Protein AF-A0A4Q7P2C9-F1 (afdb_monomer_lite)

pLDDT: mean 81.49, std 16.79, range [36.19, 97.12]

Organism: NCBI:txid323412

Radius of gyration: 29.13 Å; chains: 1; bounding box: 60×35×83 Å

Foldseek 3Di:
DDDDPVVVVVVVVPDPDDDPVVVVVVLVVLVVLLVVLVVVLVVLVVVLVVLVVVLVCCCVVPPLLVVLVVLLVVLVVVLVVLVVCVVVVVDDPVVSVVSNVVSVVSNVVSVVVSVVSVVVSVVVNVVSVVVSVVSVVVSVVSVVVND

Structure (mmCIF, N/CA/C/O backbone):
data_AF-A0A4Q7P2C9-F1
#
_entry.id   AF-A0A4Q7P2C9-F1
#
loop_
_atom_site.group_PDB
_atom_site.id
_atom_site.type_symbol
_atom_site.label_atom_id
_atom_site.label_alt_id
_atom_site.label_comp_id
_atom_site.label_asym_id
_atom_site.label_entity_id
_atom_site.label_seq_id
_atom_site.pdbx_PDB_ins_code
_atom_site.Cartn_x
_atom_site.Cartn_y
_atom_site.Cartn_z
_atom_site.occupancy
_atom_site.B_iso_or_equiv
_atom_site.auth_seq_id
_atom_site.auth_comp_id
_atom_site.auth_asym_id
_atom_site.auth_atom_id
_atom_site.pdbx_PDB_model_num
ATOM 1 N N . MET A 1 1 ? 14.763 21.920 -29.738 1.00 38.19 1 MET A N 1
ATOM 2 C CA . MET A 1 1 ? 14.327 21.147 -30.923 1.00 38.19 1 MET A CA 1
ATOM 3 C C . MET A 1 1 ? 14.133 19.699 -30.497 1.00 38.19 1 MET A C 1
ATOM 5 O O . MET A 1 1 ? 15.029 19.154 -29.870 1.00 38.19 1 MET A O 1
ATOM 9 N N . LYS A 1 2 ? 12.946 19.122 -30.722 1.00 36.19 2 LYS A N 1
ATOM 10 C CA . LYS A 1 2 ? 12.620 17.730 -30.372 1.00 36.19 2 LYS A CA 1
ATOM 11 C C . LYS A 1 2 ? 13.052 16.835 -31.535 1.00 36.19 2 LYS A C 1
ATOM 13 O O . LYS A 1 2 ? 12.416 16.868 -32.583 1.00 36.19 2 LYS A O 1
ATOM 18 N N . THR A 1 3 ? 14.133 16.081 -31.387 1.00 41.72 3 THR A N 1
ATOM 19 C CA . THR A 1 3 ? 14.557 15.103 -32.396 1.00 41.72 3 THR A CA 1
ATOM 20 C C . THR A 1 3 ? 13.682 13.856 -32.283 1.00 41.72 3 THR A C 1
ATOM 22 O O . THR A 1 3 ? 13.719 13.124 -31.296 1.00 41.72 3 THR A O 1
ATOM 25 N N . ASN A 1 4 ? 12.839 13.659 -33.297 1.00 37.62 4 ASN A N 1
ATOM 26 C CA . ASN A 1 4 ? 11.970 12.503 -33.463 1.00 37.62 4 ASN A CA 1
ATOM 27 C C . ASN A 1 4 ? 12.809 11.237 -33.699 1.00 37.62 4 ASN A C 1
ATOM 29 O O . ASN A 1 4 ? 13.407 11.069 -34.759 1.00 37.62 4 ASN A O 1
ATOM 33 N N . ILE A 1 5 ? 12.763 10.308 -32.742 1.00 45.94 5 ILE A N 1
ATOM 34 C CA . ILE A 1 5 ? 13.332 8.945 -32.815 1.00 45.94 5 ILE A CA 1
ATOM 35 C C . ILE A 1 5 ? 12.775 8.142 -34.015 1.00 45.94 5 ILE A C 1
ATOM 37 O O . ILE A 1 5 ? 13.352 7.139 -34.426 1.00 45.94 5 ILE A O 1
ATOM 41 N N . ALA A 1 6 ? 11.699 8.623 -34.646 1.00 43.41 6 ALA A N 1
ATOM 42 C CA . ALA A 1 6 ? 11.119 8.046 -35.855 1.00 43.41 6 ALA A CA 1
ATOM 43 C C . ALA A 1 6 ? 12.080 8.001 -37.063 1.00 43.41 6 ALA A C 1
ATOM 45 O O . ALA A 1 6 ? 11.909 7.147 -37.928 1.00 43.41 6 ALA A O 1
ATOM 46 N N . PHE A 1 7 ? 13.114 8.852 -37.121 1.00 37.78 7 PHE A N 1
ATOM 47 C CA . PHE A 1 7 ? 14.040 8.870 -38.265 1.00 37.78 7 PHE A CA 1
ATOM 48 C C . PHE A 1 7 ? 15.089 7.752 -38.263 1.00 37.78 7 PHE A C 1
ATOM 50 O O . PHE A 1 7 ? 15.592 7.406 -39.327 1.00 37.78 7 PHE A O 1
ATOM 57 N N . ILE A 1 8 ? 15.376 7.128 -37.117 1.00 48.22 8 ILE A N 1
ATOM 58 C CA . ILE A 1 8 ? 16.307 5.986 -37.073 1.00 48.22 8 ILE A CA 1
ATOM 59 C C . ILE A 1 8 ? 15.609 4.709 -37.564 1.00 48.22 8 ILE A C 1
ATOM 61 O O . ILE A 1 8 ? 16.234 3.847 -38.172 1.00 48.22 8 ILE A O 1
ATOM 65 N N . VAL A 1 9 ? 14.290 4.612 -37.372 1.00 43.66 9 VAL A N 1
ATOM 66 C CA . VAL A 1 9 ? 13.509 3.440 -37.793 1.00 43.66 9 VAL A CA 1
ATOM 67 C C . VAL A 1 9 ? 13.262 3.434 -39.308 1.00 43.66 9 VAL A C 1
ATOM 69 O O . VAL A 1 9 ? 13.217 2.364 -39.903 1.00 43.66 9 VAL A O 1
ATOM 72 N N . LEU A 1 10 ? 13.176 4.603 -39.957 1.00 40.53 10 LEU A N 1
ATOM 73 C CA . LEU A 1 10 ? 12.931 4.687 -41.405 1.00 40.53 10 LEU A CA 1
ATOM 74 C C . LEU A 1 10 ? 14.182 4.424 -42.268 1.00 40.53 10 LEU A C 1
ATOM 76 O O . LEU A 1 10 ? 14.052 4.015 -43.420 1.00 40.53 10 LEU A O 1
ATOM 80 N N . GLY A 1 11 ? 15.386 4.642 -41.726 1.00 40.75 11 GLY A N 1
ATOM 81 C CA . GLY A 1 11 ? 16.646 4.457 -42.459 1.00 40.75 11 GLY A CA 1
ATOM 82 C C . GLY A 1 11 ? 17.039 2.994 -42.694 1.00 40.75 11 GLY A C 1
ATOM 83 O O . GLY A 1 11 ? 17.827 2.710 -43.588 1.00 40.75 11 GLY A O 1
ATOM 84 N N . ILE A 1 12 ? 16.472 2.056 -41.929 1.00 50.62 12 ILE A N 1
ATOM 85 C CA . ILE A 1 12 ? 16.859 0.634 -41.970 1.00 50.62 12 ILE A CA 1
ATOM 86 C C . ILE A 1 12 ? 16.021 -0.158 -42.991 1.00 50.62 12 ILE A C 1
ATOM 88 O O . ILE A 1 12 ? 16.454 -1.195 -43.484 1.00 50.62 12 ILE A O 1
ATOM 92 N N . THR A 1 13 ? 14.852 0.346 -43.394 1.00 43.62 13 THR A N 1
ATOM 93 C CA . THR A 1 13 ? 13.988 -0.322 -44.385 1.00 43.62 13 THR A CA 1
ATOM 94 C C . THR A 1 13 ? 14.438 -0.170 -45.842 1.00 43.62 13 THR A C 1
ATOM 96 O O . THR A 1 13 ? 13.813 -0.765 -46.715 1.00 43.62 13 THR A O 1
ATOM 99 N N . LEU A 1 14 ? 15.506 0.585 -46.133 1.00 42.34 14 LEU A N 1
ATOM 100 C CA . LEU A 1 14 ? 15.903 0.905 -47.510 1.00 42.34 14 LEU A CA 1
ATOM 101 C C . LEU A 1 14 ? 17.350 0.528 -47.872 1.00 42.34 14 LEU A C 1
ATOM 103 O O . LEU A 1 14 ? 17.989 1.247 -48.626 1.00 42.34 14 LEU A O 1
ATOM 107 N N . LEU A 1 15 ? 17.884 -0.588 -47.373 1.00 44.78 15 LEU A N 1
ATOM 108 C CA . LEU A 1 15 ? 19.209 -1.075 -47.789 1.00 44.78 15 LEU A CA 1
ATOM 109 C C . LEU A 1 15 ? 19.211 -2.596 -48.026 1.00 44.78 15 LEU A C 1
ATOM 111 O O . LEU A 1 15 ? 19.979 -3.354 -47.444 1.00 44.78 15 LEU A O 1
ATOM 115 N N . VAL A 1 16 ? 18.353 -3.065 -48.935 1.00 46.38 16 VAL A N 1
ATOM 116 C CA . VAL A 1 16 ? 18.525 -4.387 -49.564 1.00 46.38 16 VAL A CA 1
ATOM 117 C C . VAL A 1 16 ? 19.378 -4.208 -50.823 1.00 46.38 16 VAL A C 1
ATOM 119 O O . VAL A 1 16 ? 18.870 -4.332 -51.929 1.00 46.38 16 VAL A O 1
ATOM 122 N N . ALA A 1 17 ? 20.644 -3.809 -50.641 1.00 53.97 17 ALA A N 1
ATOM 123 C CA . ALA A 1 17 ? 21.754 -3.955 -51.599 1.00 53.97 17 ALA A CA 1
ATOM 124 C C . ALA A 1 17 ? 22.979 -3.161 -51.112 1.00 53.97 17 ALA A C 1
ATOM 126 O O . ALA A 1 17 ? 23.192 -2.044 -51.574 1.00 53.97 17 ALA A O 1
ATOM 127 N N . THR A 1 18 ? 23.810 -3.690 -50.209 1.00 51.16 18 THR A N 1
ATOM 128 C CA . THR A 1 18 ? 25.079 -3.012 -49.884 1.00 51.16 18 THR A CA 1
ATOM 129 C C . THR A 1 18 ? 26.214 -3.956 -49.529 1.00 51.16 18 THR A C 1
ATOM 131 O O . THR A 1 18 ? 26.003 -5.019 -48.952 1.00 51.16 18 THR A O 1
ATOM 134 N N . SER A 1 19 ? 27.413 -3.513 -49.902 1.00 57.75 19 SER A N 1
ATOM 135 C CA . SER A 1 19 ? 28.732 -4.102 -49.675 1.00 57.75 19 SER A CA 1
ATOM 136 C C . SER A 1 19 ? 28.957 -4.645 -48.260 1.00 57.75 19 SER A C 1
ATOM 138 O O . SER A 1 19 ? 28.338 -4.200 -47.294 1.00 57.75 19 SER A O 1
ATOM 140 N N . THR A 1 20 ? 29.927 -5.554 -48.133 1.00 61.69 20 THR A N 1
ATOM 141 C CA . THR A 1 20 ? 30.414 -6.135 -46.868 1.00 61.69 20 THR A CA 1
ATOM 142 C C . THR A 1 20 ? 30.650 -5.088 -45.772 1.00 61.69 20 THR A C 1
ATOM 144 O O . THR A 1 20 ? 30.292 -5.318 -44.623 1.00 61.69 20 THR A O 1
ATOM 147 N N . SER A 1 21 ? 31.144 -3.899 -46.131 1.00 60.34 21 SER A N 1
ATOM 148 C CA . SER A 1 21 ? 31.371 -2.785 -45.199 1.00 60.34 21 SER A CA 1
ATOM 149 C C . SER A 1 21 ? 30.093 -2.219 -44.563 1.00 60.34 21 SER A C 1
ATOM 151 O O . SER A 1 21 ? 30.090 -1.892 -43.380 1.00 60.34 21 SER A O 1
ATOM 153 N N . ALA A 1 22 ? 28.991 -2.125 -45.311 1.00 62.72 22 ALA A N 1
ATOM 154 C CA . ALA A 1 22 ? 27.721 -1.622 -44.787 1.00 62.72 22 ALA A CA 1
ATOM 155 C C . ALA A 1 22 ? 27.043 -2.653 -43.873 1.00 62.72 22 ALA A C 1
ATOM 157 O O . ALA A 1 22 ? 26.401 -2.292 -42.891 1.00 62.72 22 ALA A O 1
ATOM 158 N N . GLN A 1 23 ? 27.213 -3.947 -44.167 1.00 62.38 23 GLN A N 1
ATOM 159 C CA . GLN A 1 23 ? 26.745 -5.023 -43.290 1.00 62.38 23 GLN A CA 1
ATOM 160 C C . GLN A 1 23 ? 27.521 -5.052 -41.963 1.00 62.38 23 GLN A C 1
ATOM 162 O O . GLN A 1 23 ? 26.912 -5.216 -40.906 1.00 62.38 23 GLN A O 1
ATOM 167 N N . GLU A 1 24 ? 28.839 -4.833 -41.998 1.00 64.56 24 GLU A N 1
ATOM 168 C CA . GLU A 1 24 ? 29.670 -4.698 -40.795 1.00 64.56 24 GLU A CA 1
ATOM 169 C C . GLU A 1 24 ? 29.280 -3.473 -39.953 1.00 64.56 24 GLU A C 1
ATOM 171 O O . GLU A 1 24 ? 29.118 -3.591 -38.737 1.00 64.56 24 GLU A O 1
ATOM 176 N N . GLU A 1 25 ? 29.049 -2.318 -40.583 1.00 64.19 25 GLU A N 1
ATOM 177 C CA . GLU A 1 25 ? 28.616 -1.094 -39.897 1.00 64.19 25 GLU A CA 1
ATOM 178 C C . GLU A 1 25 ? 27.232 -1.257 -39.236 1.00 64.19 25 GLU A C 1
ATOM 180 O O . GLU A 1 25 ? 27.031 -0.852 -38.088 1.00 64.19 25 GLU A O 1
ATOM 185 N N . ILE A 1 26 ? 26.283 -1.928 -39.904 1.00 66.38 26 ILE A N 1
ATOM 186 C CA . ILE A 1 26 ? 24.972 -2.273 -39.326 1.00 66.38 26 ILE A CA 1
ATOM 187 C C . ILE A 1 26 ? 25.136 -3.206 -38.117 1.00 66.38 26 ILE A C 1
ATOM 189 O O . ILE A 1 26 ? 24.510 -2.979 -37.080 1.00 66.38 26 ILE A O 1
ATOM 193 N N . ALA A 1 27 ? 25.992 -4.227 -38.207 1.00 68.00 27 ALA A N 1
ATOM 194 C CA . ALA A 1 27 ? 26.217 -5.171 -37.113 1.00 68.00 27 ALA A CA 1
ATOM 195 C C . ALA A 1 27 ? 26.849 -4.507 -35.874 1.00 68.00 27 ALA A C 1
ATOM 197 O O . ALA A 1 27 ? 26.457 -4.813 -34.743 1.00 68.00 27 ALA A O 1
ATOM 198 N N . ILE A 1 28 ? 27.793 -3.578 -36.069 1.00 69.81 28 ILE A N 1
ATOM 199 C CA . ILE A 1 28 ? 28.384 -2.773 -34.986 1.00 69.81 28 ILE A CA 1
ATOM 200 C C . ILE A 1 28 ? 27.302 -1.904 -34.329 1.00 69.81 28 ILE A C 1
ATOM 202 O O . ILE A 1 28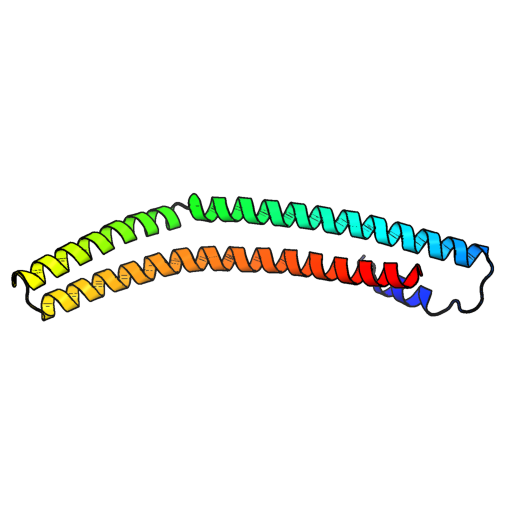 ? 27.114 -1.973 -33.114 1.00 69.81 28 ILE A O 1
ATOM 206 N N . ASN A 1 29 ? 26.500 -1.194 -35.127 1.00 76.75 29 ASN A N 1
ATOM 207 C CA . ASN A 1 29 ? 25.416 -0.345 -34.623 1.00 76.75 29 ASN A CA 1
ATOM 208 C C . ASN A 1 29 ? 24.346 -1.129 -33.838 1.00 76.75 29 ASN A C 1
ATOM 210 O O . ASN A 1 29 ? 23.809 -0.636 -32.839 1.00 76.75 29 ASN A O 1
ATOM 214 N N . VAL A 1 30 ? 24.036 -2.364 -34.249 1.00 77.12 30 VAL A N 1
ATOM 215 C CA . VAL A 1 30 ? 23.119 -3.253 -33.516 1.00 77.12 30 VAL A CA 1
ATOM 216 C C . VAL A 1 30 ? 23.718 -3.680 -32.172 1.00 77.12 30 VAL A C 1
ATOM 218 O O . VAL A 1 30 ? 23.012 -3.647 -31.160 1.00 77.12 30 VAL A O 1
ATOM 221 N N . LYS A 1 31 ? 25.010 -4.035 -32.120 1.00 81.94 31 LYS A N 1
ATOM 222 C CA . LYS A 1 31 ? 25.699 -4.387 -30.865 1.00 81.94 31 LYS A CA 1
ATOM 223 C C . LYS A 1 31 ? 25.735 -3.212 -29.885 1.00 81.94 31 LYS A C 1
ATOM 225 O O . LYS A 1 31 ? 25.335 -3.387 -28.734 1.00 81.94 31 LYS A O 1
ATOM 230 N N . ASP A 1 32 ? 26.105 -2.020 -30.346 1.00 80.50 32 ASP A N 1
ATOM 231 C CA . ASP A 1 32 ? 26.137 -0.811 -29.512 1.00 80.50 32 ASP A CA 1
ATOM 232 C C . ASP A 1 32 ? 24.739 -0.441 -28.993 1.00 80.50 32 ASP A C 1
ATOM 234 O O . ASP A 1 32 ? 24.566 -0.065 -27.830 1.00 80.50 32 ASP A O 1
ATOM 238 N N . SER A 1 33 ? 23.703 -0.625 -29.818 1.00 81.88 33 SER A N 1
ATOM 239 C CA . SER A 1 33 ? 22.307 -0.432 -29.407 1.00 81.88 33 SER A CA 1
ATOM 240 C C . SER A 1 33 ? 21.892 -1.388 -28.283 1.00 81.88 33 SER A C 1
ATOM 242 O O . SER A 1 33 ? 21.201 -0.975 -27.350 1.00 81.88 33 SER A O 1
ATOM 244 N N . ILE A 1 34 ? 22.329 -2.653 -28.327 1.00 81.69 34 ILE A N 1
ATOM 245 C CA . ILE A 1 34 ? 22.053 -3.636 -27.267 1.00 81.69 34 ILE A CA 1
ATOM 246 C C . ILE A 1 34 ? 22.733 -3.227 -25.954 1.00 81.69 34 ILE A C 1
ATOM 248 O O . ILE A 1 34 ? 22.069 -3.237 -24.916 1.00 81.69 34 ILE A O 1
ATOM 252 N N . VAL A 1 35 ? 24.007 -2.825 -25.992 1.00 89.12 35 VAL A N 1
ATOM 253 C CA . VAL A 1 35 ? 24.770 -2.400 -24.800 1.00 89.12 35 VAL A CA 1
ATOM 254 C C . VAL A 1 35 ? 24.162 -1.143 -24.164 1.00 89.12 35 VAL A C 1
ATOM 256 O O . VAL A 1 35 ? 23.986 -1.062 -22.943 1.00 89.12 35 VAL A O 1
ATOM 259 N N . ASN A 1 36 ? 23.757 -0.173 -24.987 1.00 86.56 36 ASN A N 1
ATOM 260 C CA . ASN A 1 36 ? 23.075 1.032 -24.514 1.00 86.56 36 ASN A CA 1
ATOM 261 C C . ASN A 1 36 ? 21.729 0.705 -23.847 1.00 86.56 36 ASN A C 1
ATOM 263 O O . ASN A 1 36 ? 21.401 1.261 -22.795 1.00 86.56 36 ASN A O 1
ATOM 267 N N . LEU A 1 37 ? 20.956 -0.225 -24.419 1.00 84.00 37 LEU A N 1
ATOM 268 C CA . LEU A 1 37 ? 19.702 -0.691 -23.823 1.00 84.00 37 LEU A CA 1
ATOM 269 C C . LEU A 1 37 ? 19.931 -1.434 -22.503 1.00 84.00 37 LEU A C 1
ATOM 271 O O . LEU A 1 37 ? 19.171 -1.223 -21.563 1.00 84.00 37 LEU A O 1
ATOM 275 N N . GLU A 1 38 ? 20.973 -2.261 -22.402 1.00 88.75 38 GLU A N 1
ATOM 276 C CA . GLU A 1 38 ? 21.358 -2.935 -21.155 1.00 88.75 38 GLU A CA 1
ATOM 277 C C . GLU A 1 38 ? 21.665 -1.941 -20.037 1.00 88.75 38 GLU A C 1
ATOM 279 O O . GLU A 1 38 ? 21.112 -2.055 -18.944 1.00 88.75 38 GLU A O 1
ATOM 284 N N . THR A 1 39 ? 22.451 -0.912 -20.347 1.00 90.88 39 THR A N 1
ATOM 285 C CA . THR A 1 39 ? 22.789 0.157 -19.399 1.00 90.88 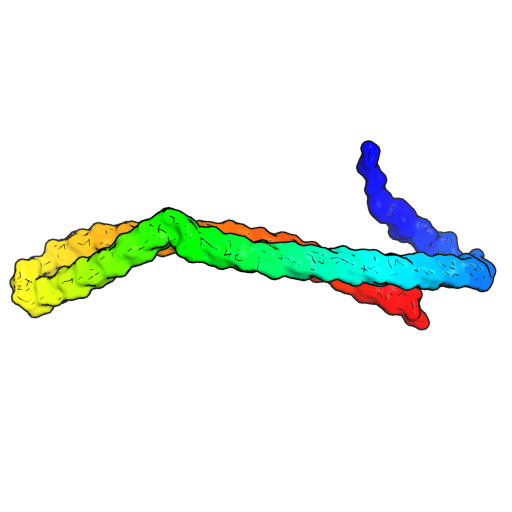39 THR A CA 1
ATOM 286 C C . THR A 1 39 ? 21.543 0.922 -18.932 1.00 90.88 39 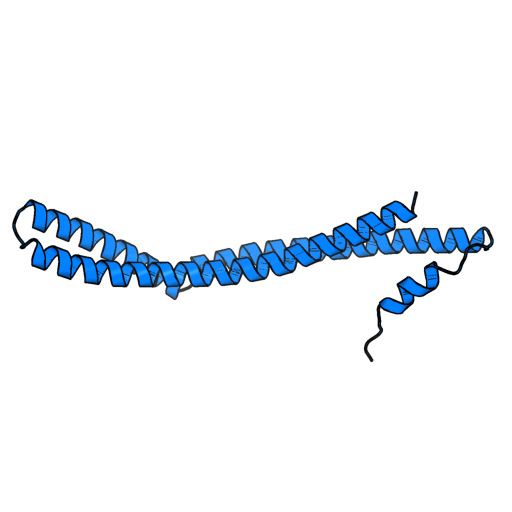THR A C 1
ATOM 288 O O . THR A 1 39 ? 21.389 1.220 -17.746 1.00 90.88 39 THR A O 1
ATOM 291 N N . LEU A 1 40 ? 20.614 1.225 -19.847 1.00 89.62 40 LEU A N 1
ATOM 292 C CA . LEU A 1 40 ? 19.354 1.905 -19.519 1.00 89.62 40 LEU A CA 1
ATOM 293 C C . LEU A 1 40 ? 18.421 1.040 -18.664 1.00 89.62 40 LEU A C 1
ATOM 295 O O . LEU A 1 40 ? 17.781 1.560 -17.747 1.00 89.62 40 LEU A O 1
ATOM 299 N N . ILE A 1 41 ? 18.338 -0.262 -18.955 1.00 89.19 41 ILE A N 1
ATOM 300 C CA . ILE A 1 41 ? 17.556 -1.218 -18.163 1.00 89.19 41 ILE A CA 1
ATOM 301 C C . ILE A 1 41 ? 18.096 -1.267 -16.736 1.00 89.19 41 ILE A C 1
ATOM 303 O O . ILE A 1 41 ? 17.309 -1.137 -15.800 1.00 89.19 41 ILE A O 1
ATOM 307 N N . GLU A 1 42 ? 19.413 -1.394 -16.565 1.00 92.44 42 GLU A N 1
ATOM 308 C CA . GLU A 1 42 ? 20.028 -1.479 -15.238 1.00 92.44 42 GLU A CA 1
ATOM 309 C C . GLU A 1 42 ? 19.778 -0.207 -14.422 1.00 92.44 42 GLU A C 1
ATOM 311 O O . GLU A 1 42 ? 19.243 -0.265 -13.317 1.00 92.44 42 GLU A O 1
ATOM 316 N N . LYS A 1 43 ? 19.978 0.970 -15.028 1.00 92.00 43 LYS A N 1
ATOM 317 C CA . LYS A 1 43 ? 19.659 2.257 -14.393 1.00 92.00 43 LYS A CA 1
ATOM 318 C C . LYS A 1 43 ? 18.196 2.352 -13.938 1.00 92.00 43 LYS A C 1
ATOM 320 O O . LYS A 1 43 ? 17.894 2.941 -12.894 1.00 92.00 43 LYS A O 1
ATOM 325 N N . HIS A 1 44 ? 17.258 1.822 -14.723 1.00 88.69 44 HIS A N 1
ATOM 326 C CA . HIS A 1 44 ? 15.847 1.811 -14.343 1.00 88.69 44 HIS A CA 1
ATOM 327 C C . HIS A 1 44 ? 15.517 0.756 -13.283 1.00 88.69 44 HIS A C 1
ATOM 329 O O . HIS A 1 44 ? 14.641 1.021 -12.457 1.00 88.69 44 HIS A O 1
ATOM 335 N N . LYS A 1 45 ? 16.225 -0.378 -13.242 1.00 91.06 45 LYS A N 1
ATOM 336 C CA . LYS A 1 45 ? 16.135 -1.351 -12.142 1.00 91.06 45 LYS A CA 1
ATOM 337 C C . LYS A 1 45 ? 16.628 -0.751 -10.828 1.00 91.06 45 LYS A C 1
ATOM 339 O O . LYS A 1 45 ? 15.907 -0.842 -9.836 1.00 91.06 45 LYS A O 1
ATOM 344 N N . ASP A 1 46 ? 17.756 -0.046 -10.838 1.00 90.31 46 ASP A N 1
ATOM 345 C CA . ASP A 1 46 ? 18.258 0.685 -9.667 1.00 90.31 46 ASP A CA 1
ATOM 346 C C . ASP A 1 46 ? 17.251 1.740 -9.198 1.00 90.31 46 ASP A C 1
ATOM 348 O O . ASP A 1 46 ? 16.915 1.837 -8.016 1.00 90.31 46 ASP A O 1
ATOM 352 N N . SER A 1 47 ? 16.689 2.496 -10.149 1.00 85.88 47 SER A N 1
ATOM 353 C CA . SER A 1 47 ? 15.640 3.479 -9.863 1.00 85.88 47 SER A CA 1
ATOM 354 C C . SER A 1 47 ? 14.403 2.825 -9.234 1.00 85.88 47 SER A C 1
ATOM 356 O O . SER A 1 47 ? 13.813 3.388 -8.313 1.00 85.88 47 SER A O 1
ATOM 358 N N . LEU A 1 48 ? 14.010 1.635 -9.705 1.00 88.62 48 LEU A N 1
ATOM 359 C CA . LEU A 1 48 ? 12.892 0.874 -9.151 1.00 88.62 48 LEU A CA 1
ATOM 360 C C . LEU A 1 48 ? 13.189 0.397 -7.725 1.00 88.62 48 LEU A C 1
ATOM 362 O O . LEU A 1 48 ? 12.336 0.545 -6.853 1.00 88.62 48 LEU A O 1
ATOM 366 N N . GLN A 1 49 ? 14.386 -0.131 -7.464 1.00 85.88 49 GLN A N 1
ATOM 367 C CA . GLN A 1 49 ? 14.791 -0.545 -6.117 1.00 85.88 49 GLN A CA 1
ATOM 368 C C . GLN A 1 49 ? 14.789 0.637 -5.141 1.00 85.88 49 GLN A C 1
ATOM 370 O O . GLN A 1 49 ? 14.204 0.552 -4.059 1.00 85.88 49 GLN A O 1
ATOM 375 N N . MET A 1 50 ? 15.359 1.775 -5.542 1.00 87.88 50 MET A N 1
ATOM 376 C CA . MET A 1 50 ? 15.351 2.998 -4.736 1.00 87.88 50 MET A CA 1
ATOM 377 C C . MET A 1 50 ? 13.935 3.527 -4.488 1.00 87.88 50 MET A C 1
ATOM 379 O O . MET A 1 50 ? 13.624 4.009 -3.392 1.00 87.88 50 MET A O 1
ATOM 383 N N 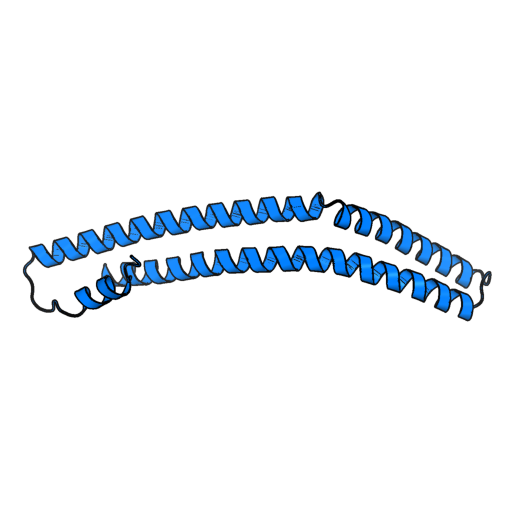. LEU A 1 51 ? 13.045 3.403 -5.473 1.00 86.38 51 LEU A N 1
ATOM 384 C CA . LEU A 1 51 ? 11.641 3.763 -5.326 1.00 86.38 51 LEU A CA 1
ATOM 385 C C . LEU A 1 51 ? 10.921 2.842 -4.332 1.00 86.38 51 LEU A C 1
ATOM 387 O O . LEU A 1 51 ? 10.196 3.345 -3.477 1.00 86.38 51 LEU A O 1
ATOM 391 N N . ILE A 1 52 ? 11.165 1.529 -4.375 1.00 82.94 52 ILE A N 1
ATOM 392 C CA . ILE A 1 52 ? 10.613 0.566 -3.407 1.00 82.94 52 ILE A CA 1
ATOM 393 C C . ILE A 1 52 ? 11.056 0.925 -1.983 1.00 82.94 52 ILE A C 1
ATOM 395 O O . ILE A 1 52 ? 10.226 1.004 -1.077 1.00 82.94 52 ILE A O 1
ATOM 399 N N . ILE A 1 53 ? 12.351 1.191 -1.786 1.00 84.50 53 ILE A N 1
ATOM 400 C CA . ILE A 1 53 ? 12.918 1.511 -0.468 1.00 84.50 53 ILE A CA 1
ATOM 401 C C . ILE A 1 53 ? 12.371 2.840 0.064 1.00 84.50 53 ILE A C 1
ATOM 403 O O . ILE A 1 53 ? 11.938 2.919 1.216 1.00 84.50 53 ILE A O 1
ATOM 407 N N . SER A 1 54 ? 12.379 3.892 -0.758 1.00 83.69 54 SER A N 1
ATOM 408 C CA . SER A 1 54 ? 11.878 5.211 -0.351 1.00 83.69 54 SER A CA 1
ATOM 409 C C . SER A 1 54 ? 10.376 5.184 -0.059 1.00 83.69 54 SER A C 1
ATOM 411 O O . SER A 1 54 ? 9.937 5.780 0.923 1.00 83.69 54 SER A O 1
ATOM 413 N N . SER A 1 55 ? 9.610 4.408 -0.828 1.00 81.69 55 SER A N 1
ATOM 414 C CA . SER A 1 55 ? 8.183 4.173 -0.604 1.00 81.69 55 SER A CA 1
ATOM 415 C C . SER A 1 55 ? 7.915 3.456 0.717 1.00 81.69 55 SER A C 1
ATOM 417 O O . SER A 1 55 ? 7.134 3.932 1.535 1.00 81.69 55 SER A O 1
ATOM 419 N N . ALA A 1 56 ? 8.622 2.355 0.986 1.00 80.12 56 ALA A N 1
ATOM 420 C CA . ALA A 1 56 ? 8.496 1.631 2.249 1.00 80.12 56 ALA A CA 1
ATOM 421 C C . ALA A 1 56 ? 8.827 2.526 3.459 1.00 80.12 56 ALA A C 1
ATOM 423 O O . ALA A 1 56 ? 8.140 2.476 4.482 1.00 80.12 56 ALA A O 1
ATOM 424 N N . ARG A 1 57 ? 9.838 3.397 3.335 1.00 81.19 57 ARG A N 1
ATOM 425 C CA . ARG A 1 57 ? 10.172 4.396 4.362 1.00 81.19 57 ARG A CA 1
ATOM 426 C C . ARG A 1 57 ? 9.071 5.435 4.540 1.00 81.19 57 ARG A C 1
ATOM 428 O O . ARG A 1 57 ? 8.685 5.691 5.672 1.00 81.19 57 ARG A O 1
ATOM 435 N N . ALA A 1 58 ? 8.533 5.997 3.460 1.00 76.75 58 ALA A N 1
ATOM 436 C CA . ALA A 1 58 ? 7.434 6.960 3.542 1.00 76.75 58 ALA A CA 1
ATOM 437 C C . ALA A 1 58 ? 6.204 6.356 4.241 1.00 76.75 58 ALA A C 1
ATOM 439 O O . ALA A 1 58 ? 5.618 6.981 5.116 1.00 76.75 58 ALA A O 1
ATOM 440 N N . MET A 1 59 ? 5.871 5.102 3.940 1.00 78.25 59 MET A N 1
ATOM 441 C CA . MET A 1 59 ? 4.771 4.381 4.580 1.00 78.25 59 MET A CA 1
ATOM 442 C C . MET A 1 59 ? 4.984 4.098 6.069 1.00 78.25 59 MET A C 1
ATOM 444 O O . MET A 1 59 ? 4.037 4.100 6.850 1.00 78.25 59 MET A O 1
ATOM 448 N N . THR A 1 60 ? 6.216 3.790 6.463 1.00 76.06 60 THR A N 1
ATOM 449 C CA . THR A 1 60 ? 6.544 3.432 7.851 1.00 76.06 60 THR A CA 1
ATOM 450 C C . THR A 1 60 ? 6.798 4.649 8.731 1.00 76.06 60 THR A C 1
ATOM 452 O O . THR A 1 60 ? 6.495 4.604 9.920 1.00 76.06 60 THR A O 1
ATOM 455 N N . LEU A 1 61 ? 7.324 5.730 8.153 1.00 81.75 61 LEU A N 1
ATOM 456 C CA . LEU A 1 61 ? 7.733 6.939 8.867 1.00 81.75 61 LEU A CA 1
ATOM 457 C C . LEU A 1 61 ? 6.750 8.106 8.717 1.00 81.75 61 LEU A C 1
ATOM 459 O O . LEU A 1 61 ? 6.930 9.116 9.394 1.00 81.75 61 LEU A O 1
ATOM 463 N N . SER A 1 62 ? 5.726 8.001 7.860 1.00 86.25 62 SER A N 1
ATOM 464 C CA . SER A 1 62 ? 4.708 9.049 7.729 1.00 86.25 62 SER A CA 1
ATOM 465 C C . SER A 1 62 ? 3.999 9.279 9.073 1.00 86.25 62 SER A C 1
ATOM 467 O O . SER A 1 62 ? 3.424 8.331 9.623 1.00 86.25 62 SER A O 1
ATOM 469 N N . PRO A 1 63 ? 3.990 10.520 9.602 1.00 86.88 63 PRO A N 1
ATOM 470 C CA . PRO A 1 63 ? 3.285 10.850 10.838 1.00 86.88 63 PRO A CA 1
ATOM 471 C C . PRO A 1 63 ? 1.791 10.525 10.778 1.00 86.88 63 PRO A C 1
ATOM 473 O O . PRO A 1 63 ? 1.218 10.088 11.773 1.00 86.88 63 PRO A O 1
ATOM 476 N N . GLU A 1 64 ? 1.166 10.688 9.611 1.00 87.12 64 GLU A N 1
ATOM 477 C CA . GLU A 1 64 ? -0.251 10.386 9.401 1.00 87.12 64 GLU A CA 1
ATOM 478 C C . GLU A 1 64 ? -0.523 8.885 9.494 1.00 87.12 64 GLU A C 1
ATOM 480 O O . GLU A 1 64 ? -1.443 8.471 10.193 1.00 87.12 64 GLU A O 1
ATOM 485 N N . VAL A 1 65 ? 0.316 8.058 8.856 1.00 88.06 65 VAL A N 1
ATOM 486 C CA . VAL A 1 65 ? 0.188 6.593 8.920 1.00 88.06 65 VAL A CA 1
ATOM 487 C C . VAL A 1 65 ? 0.472 6.093 10.333 1.00 88.06 65 VAL A C 1
ATOM 489 O O . VAL A 1 65 ? -0.240 5.228 10.838 1.00 88.06 65 VAL A O 1
ATOM 492 N N . LYS A 1 66 ? 1.479 6.661 11.006 1.00 90.06 66 LYS A N 1
ATOM 493 C CA . LYS A 1 66 ? 1.775 6.349 12.407 1.00 90.06 66 LYS A CA 1
ATOM 494 C C . LYS A 1 66 ? 0.580 6.673 13.308 1.00 90.06 66 LYS A C 1
ATOM 496 O O . LYS A 1 66 ? 0.125 5.804 14.046 1.00 90.06 66 LYS A O 1
ATOM 501 N N . THR A 1 67 ? 0.034 7.880 13.190 1.00 91.62 67 THR A N 1
ATOM 502 C CA . THR A 1 67 ? -1.129 8.327 13.972 1.00 91.62 67 THR A CA 1
ATOM 503 C C . THR A 1 67 ? -2.360 7.471 13.677 1.00 91.62 67 THR A C 1
ATOM 505 O O . THR A 1 67 ? -3.087 7.093 14.596 1.00 91.62 67 THR A O 1
ATOM 508 N N . ALA A 1 68 ? -2.591 7.115 12.409 1.00 91.75 68 ALA A N 1
ATOM 509 C CA . ALA A 1 68 ? -3.682 6.235 12.007 1.00 91.75 68 ALA A CA 1
ATOM 510 C C . ALA A 1 68 ? -3.544 4.838 12.631 1.00 91.75 68 ALA A C 1
ATOM 512 O O . ALA A 1 68 ? -4.525 4.319 13.159 1.00 91.75 68 ALA A O 1
ATOM 513 N N . LYS A 1 69 ? -2.336 4.259 12.647 1.00 91.19 69 LYS A N 1
ATOM 514 C CA . LYS A 1 69 ? -2.059 2.963 13.289 1.00 91.19 69 LYS A CA 1
ATOM 515 C C . LYS A 1 69 ? -2.259 3.000 14.798 1.00 91.19 69 LYS A C 1
ATOM 517 O O . LYS A 1 69 ? -2.923 2.124 15.342 1.00 91.19 69 LYS A O 1
ATOM 522 N N . GLU A 1 70 ? -1.722 4.014 15.469 1.00 93.69 70 GLU A N 1
ATOM 523 C CA . GLU A 1 70 ? -1.905 4.193 16.914 1.00 93.69 70 GLU A CA 1
ATOM 524 C C . GLU A 1 70 ? -3.393 4.351 17.259 1.00 93.69 70 GLU A C 1
ATOM 526 O O . GLU A 1 70 ? -3.908 3.670 18.145 1.00 93.69 70 GLU A O 1
ATOM 531 N N . THR A 1 71 ? -4.117 5.168 16.488 1.00 94.88 71 THR A N 1
ATOM 532 C CA . THR A 1 71 ? -5.567 5.355 16.644 1.00 94.88 71 THR A CA 1
ATOM 533 C C . THR A 1 71 ? -6.327 4.052 16.419 1.00 94.88 71 THR A C 1
ATOM 535 O O . THR A 1 71 ? -7.227 3.732 17.192 1.00 94.88 71 THR A O 1
ATOM 538 N N . LYS A 1 72 ? -5.955 3.274 15.397 1.00 95.06 72 LYS A N 1
ATOM 539 C CA . LYS A 1 72 ? -6.571 1.981 15.089 1.00 95.06 72 LYS A CA 1
ATOM 540 C C . LYS A 1 72 ? -6.445 1.008 16.259 1.00 95.06 72 LYS A C 1
ATOM 542 O O . LYS A 1 72 ? -7.456 0.458 16.684 1.00 95.06 72 LYS A O 1
ATOM 547 N N . VAL A 1 73 ? -5.253 0.878 16.843 1.00 95.62 73 VAL A N 1
ATOM 548 C CA . VAL A 1 73 ? -5.024 0.029 18.027 1.00 95.62 73 VAL A CA 1
ATOM 549 C C . VAL A 1 73 ? -5.910 0.465 19.195 1.00 95.62 73 VAL A C 1
ATOM 551 O O . VAL A 1 73 ? -6.608 -0.360 19.784 1.00 95.62 73 VAL A O 1
ATOM 554 N N . VAL A 1 74 ? -5.945 1.767 19.495 1.00 97.06 74 VAL A N 1
ATOM 555 C CA . VAL A 1 74 ? -6.786 2.306 20.577 1.00 97.06 74 VAL A CA 1
ATOM 556 C C . VAL A 1 74 ? -8.267 2.009 20.325 1.00 97.06 74 VAL A C 1
ATOM 558 O O . VAL A 1 74 ? -8.973 1.557 21.226 1.00 97.06 74 VAL A O 1
ATOM 561 N N . LYS A 1 75 ? -8.744 2.207 19.094 1.00 97.00 75 LYS A N 1
ATOM 562 C CA . LYS A 1 75 ? -10.144 1.980 18.714 1.00 97.00 75 LYS A CA 1
ATOM 563 C C . LYS A 1 75 ? -10.531 0.499 18.730 1.00 97.00 75 LYS A C 1
ATOM 565 O O . LYS A 1 75 ? -11.620 0.161 19.188 1.00 97.00 75 LYS A O 1
ATOM 570 N N . GLU A 1 76 ? -9.634 -0.397 18.329 1.00 95.88 76 GLU A N 1
ATOM 571 C CA . GLU A 1 76 ? -9.825 -1.847 18.451 1.00 95.88 76 GLU A CA 1
ATOM 572 C C . GLU A 1 76 ? -9.883 -2.299 19.922 1.00 95.88 76 GLU A C 1
ATOM 574 O O . GLU A 1 76 ? -10.674 -3.176 20.286 1.00 95.88 76 GLU A O 1
ATOM 579 N N . GLU A 1 77 ? -9.083 -1.695 20.804 1.00 97.00 77 GLU A N 1
ATOM 580 C CA . GLU A 1 77 ? -9.173 -1.947 22.244 1.00 97.00 77 GLU A CA 1
ATOM 581 C C . GLU A 1 77 ? -10.470 -1.417 22.861 1.00 97.00 77 GLU A C 1
ATOM 583 O O . GLU A 1 77 ? -11.074 -2.092 23.704 1.00 97.00 77 GLU A O 1
ATOM 588 N N . GLU A 1 78 ? -10.910 -0.224 22.457 1.00 96.31 78 GLU A N 1
ATOM 589 C CA . GLU A 1 78 ? -12.205 0.335 22.847 1.00 96.31 78 GLU A CA 1
ATOM 590 C C . GLU A 1 78 ? -13.349 -0.592 22.428 1.00 96.31 78 GLU A C 1
ATOM 592 O O . GLU A 1 78 ? -14.201 -0.905 23.261 1.00 96.31 78 GLU A O 1
ATOM 597 N N . LEU A 1 79 ? -13.314 -1.128 21.203 1.00 96.19 79 LEU A N 1
ATOM 598 C CA . LEU A 1 79 ? -14.307 -2.082 20.711 1.00 96.19 79 LEU A CA 1
ATOM 599 C C . LEU A 1 79 ? -14.348 -3.353 21.574 1.00 96.19 79 LEU A C 1
ATOM 601 O O . LEU A 1 79 ? -15.412 -3.756 22.041 1.00 96.19 79 LEU A O 1
ATOM 605 N N . LYS A 1 80 ? -13.187 -3.935 21.908 1.00 96.06 80 LYS A N 1
ATOM 606 C CA . LYS A 1 80 ? -13.107 -5.100 22.814 1.00 96.06 80 LYS A CA 1
ATOM 607 C C . LYS A 1 80 ? -13.670 -4.795 24.206 1.00 96.06 80 LYS A C 1
ATOM 609 O O . LYS A 1 80 ? -14.280 -5.660 24.844 1.00 96.06 80 LYS A O 1
ATOM 614 N N . LYS A 1 81 ? -13.450 -3.584 24.730 1.00 96.25 81 LYS A N 1
ATOM 615 C CA . LYS A 1 81 ? -14.024 -3.148 26.018 1.00 96.25 81 LYS A CA 1
ATOM 616 C C . LYS A 1 81 ? -15.540 -2.987 25.910 1.00 96.25 81 LYS A C 1
ATOM 618 O O . LYS A 1 81 ? -16.252 -3.404 26.826 1.00 96.25 81 LYS A O 1
ATOM 623 N N . LEU A 1 82 ? -16.022 -2.428 24.806 1.00 95.69 82 LEU A N 1
ATOM 624 C CA . LEU A 1 82 ? -17.436 -2.226 24.517 1.00 95.69 82 LEU A CA 1
ATOM 625 C C . LEU A 1 82 ? -18.186 -3.566 24.423 1.00 95.69 82 LEU A C 1
ATOM 627 O O . LEU A 1 82 ? -19.187 -3.768 25.109 1.00 95.69 82 LEU A O 1
ATOM 631 N N . GLU A 1 83 ? -17.626 -4.543 23.710 1.00 95.31 83 GLU A N 1
ATOM 632 C CA . GLU A 1 83 ? -18.151 -5.913 23.635 1.00 95.31 83 GLU A CA 1
ATOM 633 C C . GLU A 1 83 ? -18.225 -6.588 25.010 1.00 95.31 83 GLU A C 1
ATOM 635 O O . GLU A 1 83 ? -19.206 -7.256 25.345 1.00 95.31 83 GLU A O 1
ATOM 640 N N . LYS A 1 84 ? -17.202 -6.398 25.855 1.00 96.88 84 LYS A N 1
ATOM 641 C CA . LYS A 1 84 ? -17.218 -6.904 27.236 1.00 96.88 84 LYS A CA 1
ATOM 642 C C . LYS A 1 84 ? -18.321 -6.251 28.071 1.00 96.88 84 LYS A C 1
ATOM 644 O O . LYS A 1 84 ? -18.920 -6.937 28.902 1.00 96.88 84 LYS A O 1
ATOM 649 N N . LYS A 1 85 ? -18.593 -4.953 27.888 1.00 95.88 85 LYS A N 1
ATOM 650 C CA . LYS A 1 85 ? -19.697 -4.257 28.574 1.00 95.88 85 LYS A CA 1
ATOM 651 C C . LYS A 1 85 ? -21.053 -4.818 28.140 1.00 95.88 85 LYS A C 1
ATOM 653 O O . LYS A 1 85 ? -21.864 -5.112 29.018 1.00 95.88 85 LYS A O 1
ATOM 658 N N . LEU A 1 86 ? -21.256 -5.046 26.839 1.00 96.31 86 LEU A N 1
ATOM 659 C CA . LEU A 1 86 ? -22.479 -5.655 26.306 1.00 96.31 86 LEU A CA 1
ATOM 660 C C . LEU A 1 86 ? -22.693 -7.072 26.855 1.00 96.31 86 LEU A C 1
ATOM 662 O O . LEU A 1 86 ? -23.756 -7.370 27.392 1.00 96.31 86 LEU A O 1
ATOM 666 N N . LYS A 1 87 ? -21.660 -7.929 26.825 1.00 95.75 87 LYS A N 1
ATOM 667 C CA . LYS A 1 87 ? -21.728 -9.300 27.375 1.00 95.75 87 LYS A CA 1
ATOM 668 C C . LYS A 1 87 ? -22.100 -9.326 28.857 1.00 95.75 87 LYS A C 1
ATOM 670 O O . LYS A 1 87 ? -22.805 -10.222 29.309 1.00 95.75 87 LYS A O 1
ATOM 675 N N . ARG A 1 88 ? -21.638 -8.331 29.618 1.00 97.06 88 ARG A N 1
ATOM 676 C CA . ARG A 1 88 ? -21.970 -8.151 31.039 1.00 97.06 88 ARG A CA 1
ATOM 677 C C . ARG A 1 88 ? -23.307 -7.431 31.263 1.00 97.06 88 ARG A C 1
ATOM 679 O O . ARG A 1 88 ? -23.601 -7.099 32.406 1.00 97.06 88 ARG A O 1
ATOM 686 N N . LYS A 1 89 ? -24.078 -7.160 30.201 1.00 94.62 89 LYS A N 1
ATOM 687 C CA . LYS A 1 89 ? -25.347 -6.412 30.216 1.00 94.62 89 LYS A CA 1
ATOM 688 C C . LYS A 1 89 ? -25.236 -5.037 30.893 1.00 94.62 89 LYS A C 1
ATOM 690 O O . LYS A 1 89 ? -26.191 -4.555 31.488 1.00 94.62 89 LYS A O 1
ATOM 695 N N . LYS A 1 90 ? -24.052 -4.410 30.830 1.00 96.12 90 LYS A N 1
ATOM 696 C CA . LYS A 1 90 ? -23.789 -3.079 31.415 1.00 96.12 90 LYS A CA 1
ATOM 697 C C . LYS A 1 90 ? -24.225 -1.922 30.515 1.00 96.12 90 LYS A C 1
ATOM 699 O O . LYS A 1 90 ? -24.192 -0.781 30.953 1.00 96.12 90 LYS A O 1
ATOM 704 N N . ILE A 1 91 ? -24.557 -2.223 29.267 1.00 95.75 91 ILE A N 1
ATOM 705 C CA . ILE A 1 91 ? -25.050 -1.293 28.252 1.00 95.75 91 ILE A CA 1
ATOM 706 C C . ILE A 1 91 ? -26.164 -1.991 27.478 1.00 95.75 91 ILE A C 1
ATOM 708 O O . ILE A 1 91 ? -26.194 -3.227 27.428 1.00 95.75 91 ILE A O 1
ATOM 712 N N . SER A 1 92 ? -27.068 -1.213 26.888 1.00 97.00 92 SER A N 1
ATOM 713 C CA . SER A 1 92 ? -28.080 -1.758 25.988 1.00 97.00 92 SER A CA 1
ATOM 714 C C . SER A 1 92 ? -27.458 -2.141 24.640 1.00 97.00 92 SER A C 1
ATOM 716 O O . SER A 1 92 ? -26.380 -1.665 24.277 1.00 97.00 92 SER A O 1
ATOM 718 N N . GLN A 1 93 ? -28.153 -2.988 23.878 1.00 95.12 93 GLN A N 1
ATOM 719 C CA . GLN A 1 93 ? -27.754 -3.291 22.501 1.00 95.12 93 GLN A CA 1
ATOM 720 C C . GLN A 1 93 ? -27.751 -2.021 21.634 1.00 95.12 93 GLN A C 1
ATOM 722 O O . GLN A 1 93 ? -26.824 -1.813 20.863 1.00 95.12 93 GLN A O 1
ATOM 727 N N . SER A 1 94 ? -28.729 -1.130 21.828 1.00 96.44 94 SER A N 1
ATOM 728 C CA . SER A 1 94 ? -28.820 0.136 21.092 1.00 96.44 94 SER A CA 1
ATOM 729 C C . SER A 1 94 ? -27.620 1.052 21.354 1.00 96.44 94 SER A C 1
ATOM 731 O O . SER A 1 94 ? -27.087 1.651 20.422 1.00 96.44 94 SER A O 1
ATOM 733 N N . ASP A 1 95 ? -27.186 1.171 22.612 1.00 96.25 95 ASP A N 1
ATOM 734 C CA . ASP A 1 95 ? -26.020 1.990 22.965 1.00 96.25 95 ASP A CA 1
ATOM 735 C C . ASP A 1 95 ? -24.730 1.368 22.425 1.00 96.25 95 ASP A C 1
ATOM 737 O O . ASP A 1 95 ? -23.871 2.076 21.900 1.00 96.25 95 ASP A O 1
ATOM 741 N N . PHE A 1 96 ? -24.625 0.035 22.492 1.00 97.06 96 PHE A N 1
ATOM 742 C CA . PHE A 1 96 ? -23.524 -0.707 21.887 1.00 97.06 96 PHE A CA 1
ATOM 743 C C . PHE A 1 96 ? -23.428 -0.439 20.383 1.00 97.06 96 PHE A C 1
ATOM 745 O O . PHE A 1 96 ? -22.353 -0.090 19.907 1.00 97.06 96 PHE A O 1
ATOM 752 N N . ASP A 1 97 ? -24.530 -0.570 19.644 1.00 96.50 97 ASP A N 1
ATOM 753 C CA . ASP A 1 97 ? -24.538 -0.399 18.189 1.00 96.50 97 ASP A CA 1
ATOM 754 C C . ASP A 1 97 ? -24.184 1.040 17.793 1.00 96.50 97 ASP A C 1
ATOM 756 O O . ASP A 1 97 ? -23.426 1.260 16.846 1.00 96.50 97 ASP A O 1
ATOM 760 N N . LYS A 1 98 ? -24.660 2.027 18.562 1.00 97.12 98 LYS A N 1
ATOM 761 C CA . LYS A 1 98 ? -24.314 3.438 18.363 1.00 97.12 98 LYS A CA 1
ATOM 762 C C . LYS A 1 98 ? -22.820 3.693 18.575 1.00 97.12 98 LYS A C 1
ATOM 764 O O . LYS A 1 98 ? -22.174 4.270 17.703 1.00 97.12 98 LYS A O 1
ATOM 769 N N . GLU A 1 99 ? -22.264 3.272 19.712 1.00 95.88 99 GLU A N 1
ATOM 770 C CA . GLU A 1 99 ? -20.838 3.464 20.015 1.00 95.88 99 GLU A CA 1
ATOM 771 C C . GLU A 1 99 ? -19.942 2.684 19.043 1.00 95.88 99 GLU A C 1
ATOM 773 O O . GLU A 1 99 ? -18.941 3.215 18.559 1.00 95.88 99 GLU A O 1
ATOM 778 N N . LYS A 1 100 ? -20.332 1.454 18.695 1.00 96.81 100 LYS A N 1
ATOM 779 C CA . LYS A 1 100 ? -19.648 0.637 17.692 1.00 96.81 100 LYS A CA 1
ATOM 780 C C . LYS A 1 100 ? -19.613 1.343 16.338 1.00 96.81 100 LYS A C 1
ATOM 782 O O . LYS A 1 100 ? -18.544 1.420 15.741 1.00 96.81 100 LYS A O 1
ATOM 787 N N . GLY A 1 101 ? -20.734 1.903 15.885 1.00 96.75 101 GLY A N 1
ATOM 788 C CA . GLY A 1 101 ? -20.797 2.629 14.616 1.00 96.75 101 GLY A CA 1
ATOM 789 C C . GLY A 1 101 ? -19.859 3.841 14.571 1.00 96.75 101 GLY A C 1
ATOM 790 O O . GLY A 1 101 ? -19.222 4.093 13.549 1.00 96.75 101 GLY A O 1
ATOM 791 N N . GLU A 1 102 ? -19.710 4.575 15.677 1.00 96.69 102 GLU A N 1
ATOM 792 C CA . GLU A 1 102 ? -18.742 5.678 15.760 1.00 96.69 102 GLU A CA 1
ATOM 793 C C . GLU A 1 102 ? -17.288 5.184 15.717 1.00 96.69 102 GLU A C 1
ATOM 795 O O . GLU A 1 102 ? -16.457 5.768 15.018 1.00 96.69 102 GLU A O 1
ATOM 800 N N . ILE A 1 103 ? -16.978 4.079 16.403 1.00 96.12 103 ILE A N 1
ATOM 801 C CA . ILE A 1 103 ? -15.651 3.448 16.353 1.00 96.12 103 ILE A CA 1
ATOM 802 C C . ILE A 1 103 ? -15.333 2.967 14.929 1.00 96.12 103 ILE A C 1
ATOM 804 O O . ILE A 1 103 ? -14.253 3.255 14.410 1.00 96.12 103 ILE A O 1
ATOM 808 N N . GLU A 1 104 ? -16.273 2.292 14.266 1.00 95.38 104 GLU A N 1
ATOM 809 C CA . GLU A 1 104 ? -16.110 1.786 12.899 1.00 95.38 104 GLU A CA 1
ATOM 810 C C . GLU A 1 104 ? -15.858 2.914 11.893 1.00 95.38 104 GLU A C 1
ATOM 812 O O . GLU A 1 104 ? -14.965 2.795 11.055 1.00 95.38 104 GLU A O 1
ATOM 817 N N . LYS A 1 105 ? -16.553 4.056 12.010 1.00 96.12 105 LYS A N 1
ATOM 818 C CA . LYS A 1 105 ? -16.279 5.239 11.171 1.00 96.12 105 LYS A CA 1
ATOM 819 C C . LYS A 1 105 ? -14.834 5.721 11.301 1.00 96.12 105 LYS A C 1
ATOM 821 O O . LYS A 1 105 ? -14.242 6.151 10.311 1.00 96.12 105 LYS A O 1
ATOM 826 N N . VAL A 1 106 ? -14.268 5.688 12.509 1.00 94.94 106 VAL A N 1
ATOM 827 C CA . VAL A 1 106 ? -12.867 6.075 12.736 1.00 94.94 106 VAL A CA 1
ATOM 828 C C . VAL A 1 106 ? -11.920 5.043 12.129 1.00 94.94 106 VAL A C 1
ATOM 830 O O . VAL A 1 106 ? -10.985 5.430 11.433 1.00 94.94 106 VAL A O 1
ATOM 833 N N . LEU A 1 107 ? -12.187 3.748 12.317 1.00 93.94 107 LEU A N 1
ATOM 834 C CA . LEU A 1 107 ? -11.376 2.670 11.740 1.00 93.94 107 LEU A CA 1
ATOM 835 C C . LEU A 1 107 ? -11.338 2.738 10.206 1.00 93.94 107 LEU A C 1
ATOM 837 O O . LEU A 1 107 ? -10.260 2.671 9.621 1.00 93.94 107 LEU A O 1
ATOM 841 N N . VAL A 1 108 ? -12.483 2.985 9.559 1.00 94.81 108 VAL A N 1
ATOM 842 C CA . VAL A 1 108 ? -12.563 3.181 8.101 1.00 94.81 108 VAL A CA 1
ATOM 843 C C . VAL A 1 108 ? -11.700 4.362 7.647 1.00 94.81 108 VAL A C 1
ATOM 845 O O . VAL A 1 108 ? -11.014 4.273 6.628 1.00 94.81 108 VAL A O 1
ATOM 848 N N . LYS A 1 109 ? -11.681 5.467 8.405 1.00 93.38 109 LYS A N 1
ATOM 849 C CA . LYS A 1 109 ? -10.799 6.607 8.104 1.00 93.38 109 LYS A CA 1
ATOM 850 C C . LYS A 1 109 ? -9.325 6.224 8.227 1.00 93.38 109 LYS A C 1
ATOM 852 O O . LYS A 1 109 ? -8.554 6.553 7.328 1.00 93.38 109 LYS A O 1
ATOM 857 N N . CYS A 1 110 ? -8.935 5.510 9.283 1.00 92.75 110 CYS A N 1
ATOM 858 C CA . CYS A 1 110 ? -7.564 5.020 9.445 1.00 92.75 110 CYS A CA 1
ATOM 859 C C . CYS A 1 110 ? -7.134 4.134 8.262 1.00 92.75 110 CYS A C 1
ATOM 861 O O . CYS A 1 110 ? -6.067 4.357 7.693 1.00 92.75 110 CYS A O 1
ATOM 863 N N . ASP A 1 111 ? -7.990 3.203 7.834 1.00 90.50 111 ASP A N 1
ATOM 864 C CA . ASP A 1 111 ? -7.712 2.318 6.697 1.00 90.50 111 ASP A CA 1
ATOM 865 C C . ASP A 1 111 ? -7.603 3.092 5.373 1.00 90.50 111 ASP A C 1
ATOM 867 O O . ASP A 1 111 ? -6.748 2.785 4.539 1.00 90.50 111 ASP A O 1
ATOM 871 N N . SER A 1 112 ? -8.418 4.135 5.181 1.00 91.19 112 SER A N 1
ATOM 872 C CA . SER A 1 112 ? -8.363 4.973 3.975 1.00 91.19 11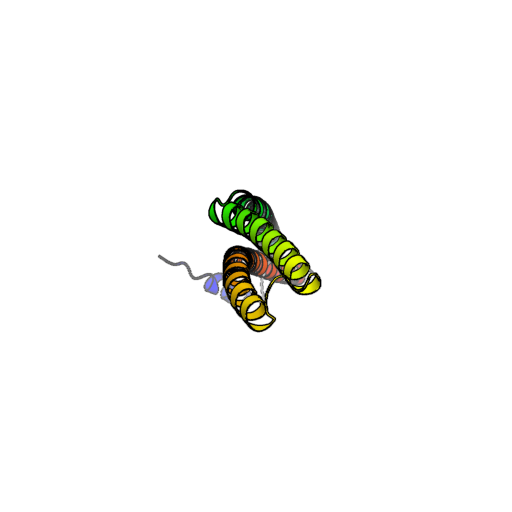2 SER A CA 1
ATOM 873 C C . SER A 1 112 ? -7.026 5.709 3.820 1.00 91.19 112 SER A C 1
ATOM 875 O O . SER A 1 112 ? -6.521 5.834 2.703 1.00 91.19 112 SER A O 1
ATOM 877 N N . ILE A 1 113 ? -6.411 6.128 4.933 1.00 87.69 113 ILE A N 1
ATOM 878 C CA . ILE A 1 113 ? -5.085 6.758 4.938 1.00 87.69 113 ILE A CA 1
ATOM 879 C C . ILE A 1 113 ? -4.042 5.740 4.471 1.00 87.69 113 ILE A C 1
ATOM 881 O O . ILE A 1 113 ? -3.284 6.015 3.543 1.00 87.69 113 ILE A O 1
ATOM 885 N N . GLU A 1 114 ? -4.029 4.533 5.043 1.00 80.81 114 GLU A N 1
ATOM 886 C CA . GLU A 1 114 ? -3.085 3.487 4.626 1.00 80.81 114 GLU A CA 1
ATOM 887 C C . GLU A 1 114 ? -3.244 3.124 3.141 1.00 80.81 114 GLU A C 1
ATOM 889 O O . GLU A 1 114 ? -2.251 2.990 2.419 1.00 80.81 114 GLU A O 1
ATOM 894 N N . GLN A 1 115 ? -4.487 3.019 2.661 1.00 85.38 115 GLN A N 1
ATOM 895 C CA . GLN A 1 115 ? -4.786 2.729 1.258 1.00 85.38 115 GLN A CA 1
ATOM 896 C C . GLN A 1 115 ? -4.322 3.838 0.310 1.00 85.38 115 GLN A C 1
ATOM 898 O O . GLN A 1 115 ? -3.779 3.531 -0.754 1.00 85.38 115 GLN A O 1
ATOM 903 N N . TYR A 1 116 ? -4.492 5.108 0.686 1.00 85.25 116 TYR A N 1
ATOM 904 C CA . TYR A 1 116 ? -4.019 6.245 -0.103 1.00 85.25 116 TYR A CA 1
ATOM 905 C C . TYR A 1 116 ? -2.502 6.177 -0.333 1.00 85.25 116 TYR A C 1
ATOM 907 O O . TYR A 1 116 ? -2.042 6.231 -1.479 1.00 85.25 116 TYR A O 1
ATOM 915 N N . PHE A 1 117 ? -1.727 5.954 0.733 1.00 81.06 117 PHE A N 1
ATOM 916 C CA . PHE A 1 117 ? -0.274 5.806 0.623 1.00 81.06 117 PHE A CA 1
ATOM 917 C C . PHE A 1 117 ? 0.105 4.573 -0.218 1.00 81.06 117 PHE A C 1
ATOM 919 O O . PHE A 1 117 ? 0.930 4.677 -1.127 1.00 81.06 117 PHE A O 1
ATOM 926 N N . MET A 1 118 ? -0.549 3.422 -0.009 1.00 80.12 118 MET A N 1
ATOM 927 C CA . MET A 1 118 ? -0.332 2.220 -0.834 1.00 80.12 118 MET A CA 1
ATOM 928 C C . MET A 1 118 ? -0.572 2.479 -2.331 1.00 80.12 118 MET A C 1
ATOM 930 O O . MET A 1 118 ? 0.201 2.016 -3.177 1.00 80.12 118 MET A O 1
ATOM 934 N N . ALA A 1 119 ? -1.638 3.204 -2.677 1.00 84.31 119 ALA A N 1
ATOM 935 C CA . ALA A 1 119 ? -2.004 3.492 -4.061 1.00 84.31 119 ALA A CA 1
ATOM 936 C C . ALA A 1 119 ? -0.979 4.405 -4.753 1.00 84.31 119 ALA A C 1
ATOM 938 O O . ALA A 1 119 ? -0.560 4.120 -5.879 1.00 84.31 119 ALA A O 1
ATOM 939 N N . MET A 1 120 ? -0.515 5.453 -4.063 1.00 79.69 120 MET A N 1
ATOM 940 C CA . MET A 1 120 ? 0.511 6.370 -4.574 1.00 79.69 120 MET A CA 1
ATOM 941 C C . MET A 1 120 ? 1.801 5.628 -4.970 1.00 79.69 120 MET A C 1
ATOM 943 O O . MET A 1 120 ? 2.378 5.875 -6.036 1.00 79.69 120 MET A O 1
ATOM 947 N N . HIS A 1 121 ? 2.229 4.666 -4.149 1.00 77.88 121 HIS A N 1
ATOM 948 C CA . HIS A 1 121 ? 3.435 3.880 -4.407 1.00 77.88 121 HIS A CA 1
ATOM 949 C C . HIS A 1 121 ? 3.257 2.871 -5.547 1.00 77.88 121 HIS A C 1
ATOM 951 O O . HIS A 1 121 ? 4.118 2.785 -6.427 1.00 77.88 121 HIS A O 1
ATOM 957 N N . ARG A 1 122 ? 2.115 2.168 -5.604 1.00 82.12 122 ARG A N 1
ATOM 958 C CA . ARG A 1 122 ? 1.807 1.236 -6.707 1.00 82.12 122 ARG A CA 1
ATOM 959 C C . ARG A 1 122 ? 1.869 1.915 -8.072 1.00 82.12 122 ARG A C 1
ATOM 961 O O . ARG A 1 122 ? 2.466 1.363 -8.995 1.00 82.12 122 ARG A O 1
ATOM 968 N N . ASN A 1 123 ? 1.311 3.119 -8.193 1.00 82.38 123 ASN A N 1
ATOM 969 C CA . ASN A 1 123 ? 1.322 3.870 -9.450 1.00 82.38 123 ASN A CA 1
ATOM 970 C C . ASN A 1 123 ? 2.749 4.181 -9.918 1.00 82.38 123 ASN A C 1
ATOM 972 O O . ASN A 1 123 ? 3.086 3.983 -11.086 1.00 82.38 123 ASN A O 1
ATOM 976 N N . SER A 1 124 ? 3.606 4.605 -8.990 1.00 81.12 124 SER A N 1
ATOM 977 C CA . SER A 1 124 ? 4.998 4.944 -9.290 1.00 81.12 124 SER A CA 1
ATOM 978 C C . SER A 1 124 ? 5.812 3.701 -9.680 1.00 81.12 124 SER A C 1
ATOM 980 O O . SER A 1 124 ? 6.592 3.745 -10.631 1.00 81.12 124 SER A O 1
ATOM 982 N N . HIS A 1 125 ? 5.594 2.568 -8.999 1.00 86.06 125 HIS A N 1
ATOM 983 C CA . HIS A 1 125 ? 6.244 1.292 -9.323 1.00 86.06 125 HIS A CA 1
ATOM 984 C C . HIS A 1 125 ? 5.853 0.798 -10.717 1.00 86.06 125 HIS A C 1
ATOM 986 O O . HIS A 1 125 ? 6.723 0.434 -11.510 1.00 86.06 125 HIS A O 1
ATOM 992 N N . ASN A 1 126 ? 4.555 0.827 -11.033 1.00 87.44 126 ASN A N 1
ATOM 993 C CA . ASN A 1 126 ? 4.048 0.405 -12.335 1.00 87.44 126 ASN A CA 1
ATOM 994 C C . ASN A 1 126 ? 4.645 1.248 -13.465 1.00 87.44 126 ASN A C 1
ATOM 996 O O . ASN A 1 126 ? 5.056 0.696 -14.479 1.00 87.44 126 ASN A O 1
ATOM 1000 N N . LEU A 1 127 ? 4.779 2.565 -13.275 1.00 87.25 127 LEU A N 1
ATOM 1001 C CA . LEU A 1 127 ? 5.373 3.443 -14.283 1.00 87.25 127 LEU A CA 1
ATOM 1002 C C . LEU A 1 127 ? 6.825 3.067 -14.619 1.00 87.25 127 LEU A C 1
ATOM 1004 O O . LEU A 1 127 ? 7.207 3.066 -15.790 1.00 87.25 127 LEU A O 1
ATOM 1008 N N . VAL A 1 128 ? 7.648 2.770 -13.609 1.00 86.88 128 VAL A N 1
ATOM 1009 C CA . VAL A 1 128 ? 9.047 2.369 -13.831 1.00 86.88 128 VAL A CA 1
ATOM 1010 C C . VAL A 1 128 ? 9.116 0.967 -14.436 1.00 86.88 128 VAL A C 1
ATOM 1012 O O . VAL A 1 128 ? 9.890 0.746 -15.365 1.00 86.88 128 VAL A O 1
ATOM 1015 N N . ARG A 1 129 ? 8.263 0.043 -13.982 1.00 89.38 129 ARG A N 1
ATOM 1016 C CA . ARG A 1 129 ? 8.192 -1.321 -14.517 1.00 89.38 129 ARG A CA 1
ATOM 1017 C C . ARG A 1 129 ? 7.835 -1.343 -16.002 1.00 89.38 129 ARG A C 1
ATOM 1019 O O . ARG A 1 129 ? 8.574 -1.925 -16.781 1.00 89.38 129 ARG A O 1
ATOM 1026 N N . THR A 1 130 ? 6.806 -0.604 -16.416 1.00 90.06 130 THR A N 1
ATOM 1027 C CA . THR A 1 130 ? 6.424 -0.495 -17.834 1.00 90.06 130 THR A CA 1
ATOM 1028 C C . THR A 1 130 ? 7.564 0.050 -18.702 1.00 90.06 130 THR A C 1
ATOM 1030 O O . THR A 1 130 ? 7.715 -0.347 -19.858 1.00 90.06 130 THR A O 1
ATOM 1033 N N . LYS A 1 131 ? 8.402 0.951 -18.164 1.00 89.00 131 LYS A N 1
ATOM 1034 C CA . LYS A 1 131 ? 9.596 1.434 -18.877 1.00 89.00 131 LYS A CA 1
ATOM 1035 C C . LYS A 1 131 ? 10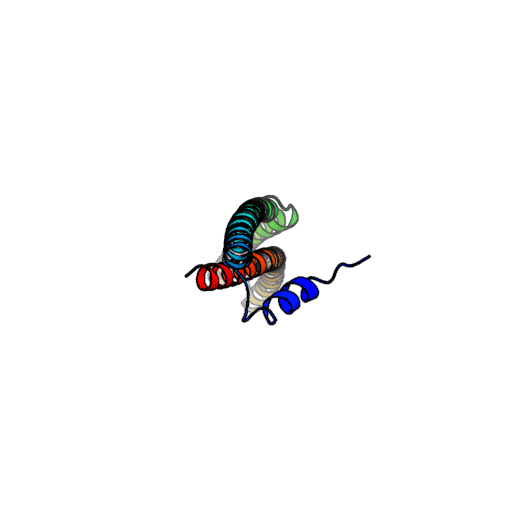.646 0.338 -19.040 1.00 89.00 131 LYS A C 1
ATOM 1037 O O . LYS A 1 131 ? 11.202 0.223 -20.128 1.00 89.00 131 LYS A O 1
ATOM 1042 N N . ILE A 1 132 ? 10.900 -0.454 -17.997 1.00 90.88 132 ILE A N 1
ATOM 1043 C CA . ILE A 1 132 ? 11.811 -1.607 -18.064 1.00 90.88 132 ILE A CA 1
ATOM 1044 C C . ILE A 1 132 ? 11.302 -2.605 -19.107 1.00 90.88 132 ILE A C 1
ATOM 1046 O O . ILE A 1 132 ? 12.040 -2.922 -20.036 1.00 90.88 132 ILE A O 1
ATOM 1050 N N . ASP A 1 133 ? 10.030 -2.999 -19.027 1.00 91.31 133 ASP A N 1
ATOM 1051 C CA . ASP A 1 133 ? 9.418 -3.961 -19.949 1.00 91.31 133 ASP A CA 1
ATOM 1052 C C . ASP A 1 133 ? 9.531 -3.482 -21.412 1.00 91.31 133 ASP A C 1
ATOM 1054 O O . ASP A 1 133 ? 9.904 -4.243 -22.306 1.00 91.31 133 ASP A O 1
ATOM 1058 N N . SER A 1 134 ? 9.289 -2.189 -21.671 1.00 90.94 134 SER A N 1
ATOM 1059 C CA . SER A 1 134 ? 9.444 -1.608 -23.014 1.00 90.94 134 SER A CA 1
ATOM 1060 C C . SER A 1 134 ? 10.892 -1.643 -23.517 1.00 90.94 134 SER A C 1
ATOM 1062 O O . SER A 1 134 ? 11.128 -1.884 -24.704 1.00 90.94 134 SER A O 1
ATOM 1064 N N . LEU A 1 135 ? 11.878 -1.411 -22.646 1.00 88.94 135 LEU A N 1
ATOM 1065 C CA . LEU A 1 135 ? 13.294 -1.496 -23.013 1.00 88.94 135 LEU A CA 1
ATOM 1066 C C . LEU A 1 135 ? 13.730 -2.944 -23.260 1.00 88.94 135 LEU A C 1
ATOM 1068 O O . LEU A 1 135 ? 14.477 -3.198 -24.205 1.00 88.94 135 LEU A O 1
ATOM 1072 N N . GLU A 1 136 ? 13.230 -3.895 -22.471 1.00 90.69 136 GLU A N 1
ATOM 1073 C CA . GLU A 1 136 ? 13.483 -5.325 -22.666 1.00 90.69 136 GLU A CA 1
ATOM 1074 C C . GLU A 1 136 ? 12.916 -5.824 -24.001 1.00 90.69 136 GLU A C 1
ATOM 1076 O O . GLU A 1 136 ? 13.609 -6.533 -24.734 1.00 90.69 136 GLU A O 1
ATOM 1081 N N . GLN A 1 137 ? 11.716 -5.375 -24.383 1.00 88.19 137 GLN A N 1
ATOM 1082 C CA . GLN A 1 137 ? 11.137 -5.661 -25.701 1.00 88.19 137 GLN A CA 1
ATOM 1083 C C . GLN A 1 137 ? 12.001 -5.112 -26.845 1.00 88.19 137 GLN A C 1
ATOM 1085 O O . GLN A 1 137 ? 12.290 -5.827 -27.806 1.00 88.19 137 GLN A O 1
ATOM 1090 N N . ARG A 1 138 ? 12.479 -3.862 -26.737 1.00 83.19 138 ARG A N 1
ATOM 1091 C CA . ARG A 1 138 ? 13.388 -3.269 -27.739 1.00 83.19 138 ARG A CA 1
ATOM 1092 C C . ARG A 1 138 ? 14.704 -4.036 -27.828 1.00 83.19 138 ARG A C 1
ATOM 1094 O O . ARG A 1 138 ? 15.197 -4.283 -28.925 1.00 83.19 138 ARG A O 1
ATOM 1101 N N . LYS A 1 139 ? 15.257 -4.462 -26.691 1.00 87.88 139 LYS A N 1
ATOM 1102 C CA . LYS A 1 139 ? 16.475 -5.280 -26.642 1.00 87.88 139 LYS A CA 1
ATOM 1103 C C . LYS A 1 139 ? 16.268 -6.630 -27.332 1.00 87.88 139 LYS A C 1
ATOM 1105 O O . LYS A 1 139 ? 17.140 -7.065 -28.079 1.00 87.88 139 LYS A O 1
ATOM 1110 N N . ALA A 1 140 ? 15.127 -7.284 -27.107 1.00 87.62 140 ALA A N 1
ATOM 1111 C CA . ALA A 1 140 ? 14.781 -8.539 -27.772 1.00 87.62 140 ALA A CA 1
ATOM 1112 C C . ALA A 1 140 ? 14.688 -8.374 -29.299 1.00 87.62 140 ALA A C 1
ATOM 1114 O O . ALA A 1 140 ? 15.211 -9.213 -30.032 1.00 87.62 140 ALA A O 1
ATOM 1115 N N . TYR A 1 141 ? 14.114 -7.262 -29.771 1.00 85.31 141 TYR A N 1
ATOM 1116 C CA . TYR A 1 141 ? 14.086 -6.913 -31.193 1.00 85.31 141 TYR A CA 1
ATOM 1117 C C . TYR A 1 141 ? 15.498 -6.777 -31.782 1.00 85.31 141 TYR A C 1
ATOM 1119 O O . TYR A 1 141 ? 15.825 -7.482 -32.734 1.00 85.31 141 TYR A O 1
ATOM 1127 N N . PHE A 1 142 ? 16.385 -5.974 -31.183 1.00 80.25 142 PHE A N 1
ATOM 1128 C CA . PHE A 1 142 ? 17.764 -5.848 -31.680 1.00 80.25 142 PHE A CA 1
ATOM 1129 C C . PHE A 1 142 ? 18.538 -7.172 -31.638 1.00 80.25 142 PHE A C 1
ATOM 1131 O O . PHE A 1 142 ? 19.285 -7.476 -32.562 1.00 80.25 142 PHE A O 1
ATOM 1138 N N . LYS A 1 143 ? 18.314 -8.012 -30.619 1.00 82.94 143 LYS A N 1
ATOM 1139 C CA . LYS A 1 143 ? 18.883 -9.369 -30.576 1.00 82.94 143 LYS A CA 1
ATOM 1140 C C . LYS A 1 143 ? 18.398 -10.258 -31.720 1.00 82.94 143 LYS A C 1
ATOM 1142 O O . LYS A 1 143 ? 19.153 -11.119 -32.155 1.00 82.94 143 LYS A O 1
ATOM 1147 N N . SER A 1 144 ? 17.163 -10.077 -32.190 1.00 83.69 144 SER A N 1
ATOM 1148 C CA . SER A 1 144 ? 16.630 -10.825 -33.335 1.00 83.69 144 SER A CA 1
ATOM 1149 C C . SER A 1 144 ? 17.220 -10.381 -34.676 1.00 83.69 144 SER A C 1
ATOM 1151 O O . SER A 1 144 ? 17.305 -11.206 -35.575 1.00 83.69 144 SER A O 1
ATOM 1153 N N . LEU A 1 145 ? 17.676 -9.126 -34.782 1.00 76.25 145 LEU A N 1
ATOM 1154 C CA . LEU A 1 145 ? 18.365 -8.585 -35.962 1.00 76.25 145 LEU A CA 1
ATOM 1155 C C . LEU A 1 145 ? 19.853 -8.966 -36.032 1.00 76.25 145 LEU A C 1
ATOM 1157 O O . LEU A 1 145 ? 20.473 -8.806 -37.075 1.00 76.25 145 LEU A O 1
ATOM 1161 N N . ASN A 1 146 ? 20.431 -9.424 -34.918 1.00 66.25 146 ASN A N 1
ATOM 1162 C CA . ASN A 1 146 ? 21.835 -9.832 -34.801 1.00 66.25 146 ASN A CA 1
ATOM 1163 C C . ASN A 1 146 ? 22.028 -11.359 -34.954 1.00 66.25 146 ASN A C 1
ATOM 1165 O O . ASN A 1 146 ? 23.021 -11.900 -34.467 1.00 66.25 146 ASN A O 1
ATOM 1169 N N . LYS A 1 147 ? 21.037 -12.059 -35.519 1.00 57.47 147 LYS A N 1
ATOM 1170 C CA . LYS A 1 147 ? 21.082 -13.490 -35.853 1.00 57.47 147 LYS A CA 1
ATOM 1171 C C . LYS A 1 147 ? 21.273 -13.658 -37.350 1.00 57.47 147 LYS A C 1
ATOM 1173 O O . LYS A 1 147 ? 22.001 -14.603 -37.713 1.00 57.47 147 LYS A O 1
#

Secondary structure (DSSP, 8-state):
----THHHHHSSTT-SS--HHHHHHHHHHHHHHHHHHHHHHHHHHHHHHHHHHHHHHHHHH-HHHHHHHHHHHHHHHHHHHHHHHHHTTSS-HHHHHHHHHHHHHHHHHHHHHHHHHHHHHHHHHHHHHHHHHHHHHHHHHHHHHT-

Sequence (147 aa):
MKTNIAFIVLGITLLVATSTSAQEEIAINVKDSIVNLETLIEKHKDSLQMLIISSARAMTLSPEVKTAKETKVVKEEELKKLEKKLKRKKISQSDFDKEKGEIEKVLVKCDSIEQYFMAMHRNSHNLVRTKIDSLEQRKAYFKSLNK